Protein AF-A0A072VE91-F1 (afdb_monomer_lite)

Organism: Medicago truncatula (NCBI:txid3880)

pLDDT: mean 73.59, std 13.2, range [47.31, 89.69]

Radius of gyration: 19.92 Å; chains: 1; bounding box: 45×44×43 Å

Structure (mmCIF, N/CA/C/O backbone):
data_AF-A0A072VE91-F1
#
_entry.id   AF-A0A072VE91-F1
#
loop_
_atom_site.group_PDB
_atom_site.id
_atom_site.type_symbol
_atom_site.label_atom_id
_atom_site.label_alt_id
_atom_site.label_comp_id
_atom_site.label_asym_id
_atom_site.label_entity_id
_atom_site.label_seq_id
_atom_site.pdbx_PDB_ins_code
_atom_site.Cartn_x
_atom_site.Cartn_y
_atom_site.Cartn_z
_atom_site.occupancy
_atom_site.B_iso_or_equiv
_atom_site.auth_seq_id
_atom_site.auth_comp_id
_atom_site.auth_asym_id
_atom_site.auth_atom_id
_atom_site.pdbx_PDB_model_num
ATOM 1 N N . MET A 1 1 ? -32.931 33.971 26.157 1.00 47.31 1 MET A N 1
ATOM 2 C CA . MET A 1 1 ? -31.634 33.855 25.447 1.00 47.31 1 MET A CA 1
ATOM 3 C C . MET A 1 1 ? -30.759 32.670 25.910 1.00 47.31 1 MET A C 1
ATOM 5 O O . MET A 1 1 ? -29.630 32.567 25.463 1.00 47.31 1 MET A O 1
ATOM 9 N N . SER A 1 2 ? -31.237 31.759 26.772 1.00 54.19 2 SER A N 1
ATOM 10 C CA . SER A 1 2 ? -30.431 30.678 27.387 1.00 54.19 2 SER A CA 1
ATOM 11 C C . SER A 1 2 ? -30.634 29.279 26.773 1.00 54.19 2 SER A C 1
ATOM 13 O O . SER A 1 2 ? -29.793 28.406 26.943 1.00 54.19 2 SER A O 1
ATOM 15 N N . ASN A 1 3 ? -31.710 29.057 26.009 1.00 50.44 3 ASN A N 1
ATOM 16 C CA . ASN A 1 3 ? -32.016 27.749 25.402 1.00 50.44 3 ASN A CA 1
ATOM 17 C C . ASN A 1 3 ? -31.235 27.451 24.102 1.00 50.44 3 ASN A C 1
ATOM 19 O O . ASN A 1 3 ? -31.053 26.293 23.740 1.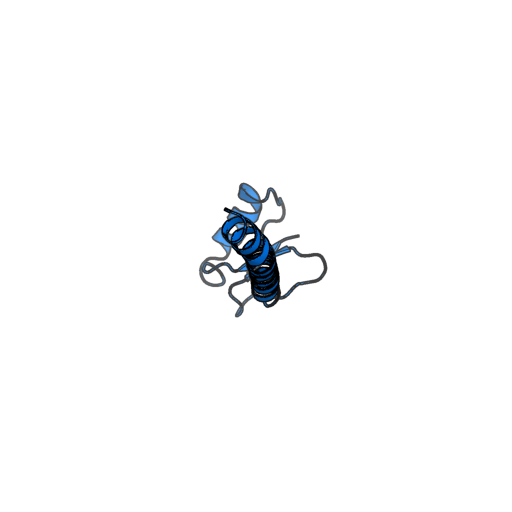00 50.44 3 ASN A O 1
ATOM 23 N N . PHE A 1 4 ? -30.750 28.478 23.397 1.00 53.12 4 PHE A N 1
ATOM 24 C CA . PHE A 1 4 ? -30.086 28.312 22.095 1.00 53.12 4 PHE A CA 1
ATOM 25 C C . PHE A 1 4 ? -28.619 27.865 22.231 1.00 53.12 4 PHE A C 1
ATOM 27 O O . PHE A 1 4 ? -28.155 27.013 21.481 1.00 53.12 4 PHE A O 1
ATOM 34 N N . GLN A 1 5 ? -27.915 28.369 23.251 1.00 52.28 5 GLN A N 1
ATOM 35 C CA . GLN A 1 5 ? -26.519 28.017 23.544 1.00 52.28 5 GLN A CA 1
ATOM 36 C C . GLN A 1 5 ? -26.372 26.545 23.977 1.00 52.28 5 GLN A C 1
ATOM 38 O O . GLN A 1 5 ? -25.476 25.847 23.506 1.00 52.28 5 GLN A O 1
ATOM 43 N N . ASN A 1 6 ? -27.315 26.026 24.776 1.00 51.50 6 ASN A N 1
ATOM 44 C CA . ASN A 1 6 ? -27.339 24.610 25.165 1.00 51.50 6 ASN A CA 1
ATOM 45 C C . ASN A 1 6 ? -27.606 23.671 23.982 1.00 51.50 6 ASN A C 1
ATOM 47 O O . ASN A 1 6 ? -27.068 22.567 23.939 1.00 51.50 6 ASN A O 1
ATOM 51 N N . LYS A 1 7 ? -28.396 24.111 22.995 1.00 52.28 7 LYS A N 1
ATOM 52 C CA . LYS A 1 7 ? -28.688 23.317 21.797 1.00 52.28 7 LYS A CA 1
ATOM 53 C C . LYS A 1 7 ? -27.455 23.184 20.897 1.00 52.28 7 LYS A C 1
ATOM 55 O O . LYS A 1 7 ? -27.174 22.087 20.432 1.00 52.28 7 LYS A O 1
ATOM 60 N N . ILE A 1 8 ? -26.666 24.252 20.745 1.00 55.91 8 ILE A N 1
ATOM 61 C CA . ILE A 1 8 ? -25.394 24.234 19.999 1.00 55.91 8 ILE A CA 1
ATOM 62 C C . ILE A 1 8 ? -24.360 23.339 20.702 1.00 55.91 8 ILE A C 1
ATOM 64 O O . ILE A 1 8 ? -23.776 22.465 20.063 1.00 55.91 8 ILE A O 1
ATOM 68 N N . ALA A 1 9 ? -24.193 23.472 22.023 1.00 55.22 9 ALA A N 1
ATOM 69 C CA . ALA A 1 9 ? -23.285 22.621 22.802 1.00 55.22 9 ALA A CA 1
ATOM 70 C C . ALA A 1 9 ? -23.693 21.134 22.781 1.00 55.22 9 ALA A C 1
ATOM 72 O O . ALA A 1 9 ? -22.838 20.245 22.763 1.00 55.22 9 ALA A O 1
ATOM 73 N N . SER A 1 10 ? -25.000 20.857 22.727 1.00 57.84 10 SER A N 1
ATOM 74 C CA . SER A 1 10 ? -25.528 19.497 22.613 1.00 57.84 10 SER A CA 1
ATOM 75 C C . SER A 1 10 ? -25.337 18.885 21.223 1.00 57.84 10 SER A C 1
ATOM 77 O O . SER A 1 10 ? -25.333 17.662 21.124 1.00 57.84 10 SER A O 1
ATOM 79 N N . CYS A 1 11 ? -25.173 19.692 20.168 1.00 58.91 11 CYS A N 1
ATOM 80 C CA . CYS A 1 11 ? -24.916 19.220 18.803 1.00 58.91 11 CYS A CA 1
ATOM 81 C C . CYS A 1 11 ? -23.424 18.974 18.516 1.00 58.91 11 CYS A C 1
ATOM 83 O O . CYS A 1 11 ? -23.103 18.163 17.653 1.00 58.91 11 CYS A O 1
ATOM 85 N N . ILE A 1 12 ? -22.507 19.594 19.266 1.00 66.12 12 ILE A N 1
ATOM 86 C CA . ILE A 1 12 ? -21.055 19.388 19.092 1.00 66.12 12 ILE A CA 1
ATOM 87 C C . ILE A 1 12 ? -20.651 17.948 19.442 1.00 66.12 12 ILE A C 1
ATOM 89 O O . ILE A 1 12 ? -19.876 17.330 18.717 1.00 66.12 12 ILE A O 1
ATOM 93 N N . LYS A 1 13 ? -21.216 17.387 20.518 1.00 69.44 13 LYS A N 1
ATOM 94 C CA . LYS A 1 13 ? -20.952 16.002 20.944 1.00 69.44 13 LYS A CA 1
ATOM 95 C C . LYS A 1 13 ? -21.311 14.956 19.874 1.00 69.44 13 LYS A C 1
ATOM 97 O O . LYS A 1 13 ? -20.441 14.148 19.567 1.00 69.44 13 LYS A O 1
ATOM 102 N N . PRO A 1 14 ? -22.520 14.950 19.279 1.00 75.69 14 PRO A N 1
ATOM 103 C CA . PRO A 1 14 ? -22.864 13.992 18.237 1.00 75.69 14 PRO A CA 1
ATOM 104 C C . PRO A 1 14 ? -22.116 14.238 16.924 1.00 75.69 14 PRO A C 1
ATOM 106 O O . PRO A 1 14 ? -21.777 13.255 16.283 1.00 75.69 14 PRO A O 1
ATOM 109 N N . ILE A 1 15 ? -21.798 15.489 16.551 1.00 80.94 15 ILE A N 1
ATOM 110 C CA . ILE A 1 15 ? -21.003 15.793 15.341 1.00 80.94 15 ILE A CA 1
ATOM 111 C C . ILE A 1 15 ? -19.573 15.250 15.460 1.00 80.94 15 ILE A C 1
ATOM 113 O O . ILE A 1 15 ? -19.042 14.662 14.519 1.00 80.94 15 ILE A O 1
ATOM 117 N N . LEU A 1 16 ? -18.943 15.423 16.625 1.00 80.69 16 LEU A N 1
ATOM 118 C CA . LEU A 1 16 ? -17.612 14.877 16.879 1.00 80.69 16 LEU A CA 1
ATOM 119 C C . LEU A 1 16 ? -17.634 13.342 16.833 1.00 80.69 16 LEU A C 1
ATOM 121 O O . LEU A 1 16 ? -16.727 12.717 16.291 1.00 80.69 16 LEU A O 1
ATOM 125 N N . LEU A 1 17 ? -18.699 12.741 17.365 1.00 80.00 17 LEU A N 1
ATOM 126 C CA . LEU A 1 17 ? -18.894 11.296 17.377 1.00 80.00 17 LEU A CA 1
ATOM 127 C C . LEU A 1 17 ? -19.088 10.750 15.954 1.00 80.00 17 LEU A C 1
ATOM 129 O O . LEU A 1 17 ? -18.432 9.776 15.596 1.00 80.00 17 LEU A O 1
ATOM 133 N N . THR A 1 18 ? -19.892 11.401 15.106 1.00 82.88 18 THR A N 1
ATOM 134 C CA . THR A 1 18 ? -20.011 11.014 13.689 1.00 82.88 18 THR A CA 1
ATOM 135 C C . THR A 1 18 ? -18.704 11.189 12.932 1.00 82.88 18 THR A C 1
ATOM 137 O O . THR A 1 18 ? -18.360 10.311 12.147 1.00 82.88 18 THR A O 1
ATOM 140 N N . PHE A 1 19 ? -17.940 12.255 13.182 1.00 84.25 19 PHE A N 1
ATOM 141 C CA . PHE A 1 19 ? -16.624 12.428 12.563 1.00 84.25 19 PHE A CA 1
ATOM 142 C C . PHE A 1 19 ? -15.668 11.285 12.933 1.00 84.25 19 PHE A C 1
ATOM 144 O O . PHE A 1 19 ? -15.043 10.694 12.057 1.00 84.25 19 PHE A O 1
ATOM 151 N N . ILE A 1 20 ? -15.617 10.908 14.215 1.00 83.44 20 ILE A N 1
ATOM 152 C CA . ILE A 1 20 ? -14.815 9.773 14.691 1.00 83.44 20 ILE A CA 1
ATOM 153 C C . ILE A 1 20 ? -15.269 8.466 14.028 1.00 83.44 20 ILE A C 1
ATOM 155 O O . ILE A 1 20 ? -14.429 7.706 13.554 1.00 83.44 20 ILE A O 1
ATOM 159 N N . VAL A 1 21 ? -16.578 8.216 13.934 1.00 84.06 21 VAL A N 1
ATOM 160 C CA . VAL A 1 21 ? -17.121 7.011 13.282 1.00 84.06 21 VAL A CA 1
ATOM 161 C C . VAL A 1 21 ? -16.763 6.966 11.796 1.00 84.06 21 VAL A C 1
ATOM 163 O O . VAL A 1 21 ? -16.366 5.911 11.309 1.00 84.06 21 VAL A O 1
ATOM 166 N N . ILE A 1 22 ? -16.838 8.094 11.084 1.00 82.06 22 ILE A N 1
ATOM 167 C CA . ILE A 1 22 ? -16.440 8.182 9.671 1.00 82.06 22 ILE A CA 1
ATOM 168 C C . ILE A 1 22 ? -14.940 7.911 9.518 1.00 82.06 22 ILE A C 1
ATOM 170 O O . ILE A 1 22 ? -14.553 7.127 8.653 1.00 82.06 22 ILE A O 1
ATOM 174 N N . CYS A 1 23 ? -14.095 8.501 10.367 1.00 76.56 23 CYS A N 1
ATOM 175 C CA . CYS A 1 23 ? -12.651 8.257 10.349 1.00 76.56 23 CYS A CA 1
ATOM 176 C C . CYS A 1 23 ? -12.326 6.781 10.592 1.00 76.56 23 CYS A C 1
ATOM 178 O O . CYS A 1 23 ? -11.556 6.190 9.840 1.00 76.56 23 CYS A O 1
ATOM 180 N N . ILE A 1 24 ? -12.954 6.168 11.598 1.00 75.56 24 ILE A N 1
ATOM 181 C CA . ILE A 1 24 ? -12.774 4.750 11.913 1.00 75.56 24 ILE A CA 1
ATOM 182 C C . ILE A 1 24 ? -13.239 3.885 10.736 1.00 75.56 24 ILE A C 1
ATOM 184 O O . ILE A 1 24 ? -12.472 3.052 10.271 1.00 75.56 24 ILE A O 1
ATOM 188 N N . ALA A 1 25 ? -14.440 4.117 10.198 1.00 68.44 25 ALA A N 1
ATOM 189 C CA . ALA A 1 25 ? -14.964 3.383 9.044 1.00 68.44 25 ALA A CA 1
ATOM 190 C C . ALA A 1 25 ? -14.052 3.503 7.811 1.00 68.44 25 ALA A C 1
ATOM 192 O O . ALA A 1 25 ? -13.826 2.517 7.116 1.00 68.44 25 ALA A O 1
ATOM 193 N N . SER A 1 26 ? -13.472 4.683 7.581 1.00 65.44 26 SER A N 1
ATOM 194 C CA . SER A 1 26 ? -12.515 4.920 6.493 1.00 65.44 26 SER A CA 1
ATOM 195 C C . SER A 1 26 ? -11.235 4.102 6.675 1.00 65.44 26 SER A C 1
ATOM 197 O O . SER A 1 26 ? -10.725 3.537 5.711 1.00 65.44 26 SER A O 1
ATOM 199 N N . VAL A 1 27 ? -10.738 3.992 7.913 1.00 64.38 27 VAL A N 1
ATOM 200 C CA . VAL A 1 27 ? -9.590 3.136 8.247 1.00 64.38 27 VAL A CA 1
ATOM 201 C C . VAL A 1 27 ? -9.941 1.656 8.092 1.00 64.38 27 VAL A C 1
ATOM 203 O O . VAL A 1 27 ? -9.107 0.909 7.596 1.00 64.38 27 VAL A O 1
ATOM 206 N N . MET A 1 28 ? -11.161 1.229 8.440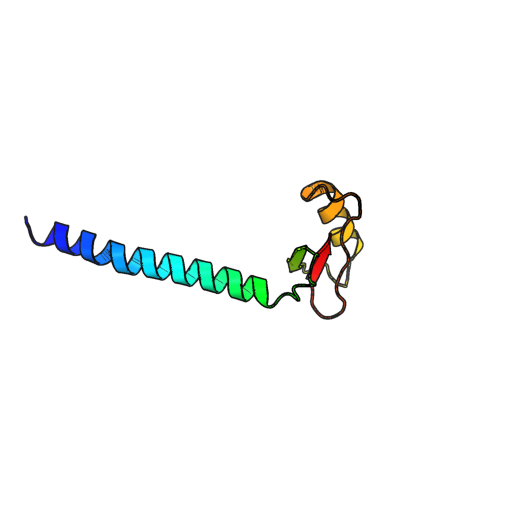 1.00 56.88 28 MET A N 1
ATOM 207 C CA . MET A 1 28 ? -11.583 -0.168 8.254 1.00 56.88 28 MET A CA 1
ATOM 208 C C . MET A 1 28 ? -11.674 -0.541 6.769 1.00 56.88 28 MET A C 1
ATOM 210 O O . MET A 1 28 ? -11.177 -1.587 6.372 1.00 56.88 28 MET A O 1
ATOM 214 N N . VAL A 1 29 ? -12.246 0.333 5.933 1.00 56.38 29 VAL A N 1
ATOM 215 C CA . VAL A 1 29 ? -12.312 0.126 4.473 1.00 56.38 29 VAL A CA 1
ATOM 216 C C . VAL A 1 29 ? -10.911 0.136 3.854 1.00 56.38 29 VAL A C 1
ATOM 218 O O . VAL A 1 29 ? -10.632 -0.617 2.926 1.00 56.38 29 VAL A O 1
ATOM 221 N N . ALA A 1 30 ? -9.999 0.941 4.399 1.00 51.56 30 ALA A N 1
ATOM 222 C CA . ALA A 1 30 ? -8.583 0.876 4.056 1.00 51.56 30 ALA A CA 1
ATOM 223 C C . ALA A 1 30 ? -7.856 -0.332 4.681 1.00 51.56 30 ALA A C 1
ATOM 225 O O . ALA A 1 30 ? -6.721 -0.584 4.309 1.00 51.56 30 ALA A O 1
ATOM 226 N N . GLY A 1 31 ? -8.470 -1.056 5.620 1.00 48.50 31 GLY A N 1
ATOM 227 C CA . GLY A 1 31 ? -7.933 -2.232 6.314 1.00 48.50 31 GLY A CA 1
ATOM 228 C C . GLY A 1 31 ? -8.314 -3.568 5.677 1.00 48.50 31 GLY A C 1
ATOM 229 O O . GLY A 1 31 ? -7.627 -4.560 5.909 1.00 48.50 31 GLY A O 1
ATOM 230 N N . ASP A 1 32 ? -9.350 -3.586 4.834 1.00 48.84 32 ASP A N 1
ATOM 231 C CA . ASP A 1 32 ? -9.702 -4.740 3.992 1.00 48.84 32 ASP A CA 1
ATOM 232 C C . ASP A 1 32 ? -8.756 -4.902 2.786 1.00 48.84 32 ASP A C 1
ATOM 234 O O . ASP A 1 32 ? -8.795 -5.917 2.084 1.00 48.84 32 ASP A O 1
ATOM 238 N N . VAL A 1 33 ? -7.853 -3.939 2.549 1.00 53.44 33 VAL A N 1
ATOM 239 C CA . VAL A 1 33 ? -6.681 -4.193 1.705 1.00 53.44 33 VAL A CA 1
ATOM 240 C C . VAL A 1 33 ? -5.705 -5.031 2.513 1.00 53.44 33 VAL A C 1
ATOM 242 O O . VAL A 1 33 ? -5.367 -4.691 3.642 1.00 53.44 33 VAL A O 1
ATOM 245 N N . VAL A 1 34 ? -5.265 -6.149 1.943 1.00 55.44 34 VAL A N 1
ATOM 246 C CA . VAL A 1 34 ? -4.336 -7.077 2.590 1.00 55.44 34 VAL A CA 1
ATOM 247 C C . VAL A 1 34 ? -3.135 -6.309 3.137 1.00 55.44 34 VAL A C 1
ATOM 249 O O . VAL A 1 34 ? -2.247 -5.898 2.392 1.00 55.44 34 VAL A O 1
ATOM 252 N N . PHE A 1 35 ? -3.113 -6.110 4.455 1.00 54.84 35 PHE A N 1
ATOM 253 C CA . PHE A 1 35 ? -1.958 -5.598 5.172 1.00 54.84 35 PHE A CA 1
ATOM 254 C C . PHE A 1 35 ? -0.904 -6.701 5.168 1.00 54.84 35 PHE A C 1
ATOM 256 O O . PHE A 1 35 ? -0.877 -7.575 6.036 1.00 54.84 35 PHE A O 1
ATOM 263 N N . LEU A 1 36 ? -0.038 -6.690 4.155 1.00 59.94 36 LEU A N 1
ATOM 264 C CA . LEU A 1 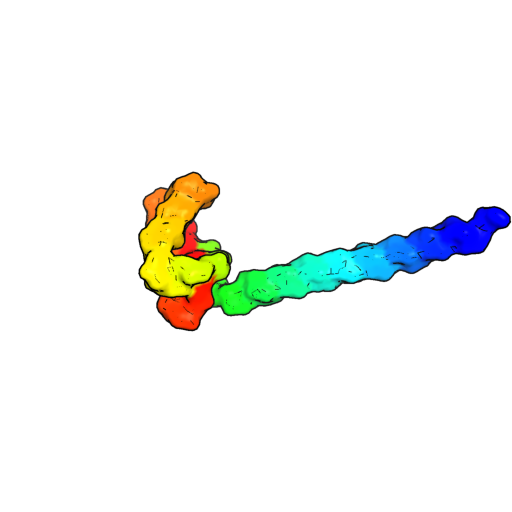36 ? 1.183 -7.474 4.213 1.00 59.94 36 LEU A CA 1
ATOM 265 C C . LEU A 1 36 ? 2.076 -6.866 5.302 1.00 59.94 36 LEU A C 1
ATOM 267 O O . LEU A 1 36 ? 2.418 -5.685 5.212 1.00 59.94 36 LEU A O 1
ATOM 271 N N . PRO A 1 37 ? 2.473 -7.632 6.332 1.00 58.97 37 PRO A N 1
ATOM 272 C CA . PRO A 1 37 ? 3.328 -7.110 7.389 1.00 58.97 37 PRO A CA 1
ATOM 273 C C . PRO A 1 37 ? 4.627 -6.557 6.784 1.00 58.97 37 PRO A C 1
ATOM 275 O O . PRO A 1 37 ? 5.346 -7.256 6.071 1.00 58.97 37 PRO A O 1
ATOM 278 N N . GLY A 1 38 ? 4.899 -5.275 7.042 1.00 66.38 38 GLY A N 1
ATOM 279 C CA . GLY A 1 38 ? 6.064 -4.557 6.515 1.00 66.38 38 GLY A CA 1
ATOM 280 C C . GLY A 1 38 ? 5.908 -3.963 5.109 1.00 66.38 38 GLY A C 1
ATOM 281 O O . GLY A 1 38 ? 6.890 -3.448 4.581 1.00 66.38 38 GLY A O 1
ATOM 282 N N . LYS A 1 39 ? 4.717 -4.011 4.495 1.00 69.50 39 LYS A N 1
ATOM 283 C CA . LYS A 1 39 ? 4.418 -3.346 3.217 1.00 69.50 39 LYS A CA 1
ATOM 284 C C . LYS A 1 39 ? 3.262 -2.363 3.386 1.00 69.50 39 LYS A C 1
ATOM 286 O O . LYS A 1 39 ? 2.254 -2.683 4.008 1.00 69.50 39 LYS A O 1
ATOM 291 N N . LEU A 1 40 ? 3.396 -1.179 2.802 1.00 77.25 40 LEU A N 1
ATOM 292 C CA . LEU A 1 40 ? 2.310 -0.215 2.666 1.00 77.25 40 LEU A CA 1
ATOM 293 C C . LEU A 1 40 ? 1.518 -0.545 1.401 1.00 77.25 40 LEU A C 1
ATOM 295 O O . LEU A 1 40 ? 2.091 -0.660 0.320 1.00 77.25 40 LEU A O 1
ATOM 299 N N . CYS A 1 41 ? 0.206 -0.706 1.536 1.00 80.38 41 CYS A N 1
ATOM 300 C CA . CYS A 1 41 ? -0.685 -1.089 0.449 1.00 80.38 41 CYS A CA 1
ATOM 301 C C . CYS A 1 41 ? -1.819 -0.074 0.293 1.00 80.38 41 CYS A C 1
ATOM 303 O O . CYS A 1 41 ? -2.314 0.462 1.282 1.00 80.38 41 CYS A O 1
ATOM 305 N N . PHE A 1 42 ? -2.248 0.178 -0.941 1.00 78.75 42 PHE A N 1
ATOM 306 C CA . PHE A 1 42 ? -3.397 1.027 -1.252 1.00 78.75 42 PHE A CA 1
ATOM 307 C C . PHE A 1 42 ? -4.218 0.443 -2.401 1.00 78.75 42 PHE A C 1
ATOM 309 O O . PHE A 1 42 ? -3.693 -0.253 -3.273 1.00 78.75 42 PHE A O 1
ATOM 316 N N . VAL A 1 43 ? -5.520 0.733 -2.415 1.00 80.44 43 VAL A N 1
ATOM 317 C CA . VAL A 1 43 ? -6.404 0.329 -3.516 1.00 80.44 43 VAL A CA 1
ATOM 318 C C . VAL A 1 43 ? -6.007 1.082 -4.783 1.00 80.44 43 VAL A C 1
ATOM 320 O O . VAL A 1 43 ? -5.905 2.307 -4.787 1.00 80.44 43 VAL A O 1
ATOM 323 N N . SER A 1 44 ? -5.813 0.348 -5.870 1.00 80.81 44 SER A N 1
ATOM 324 C CA . SER A 1 44 ? -5.502 0.884 -7.187 1.00 80.81 44 SER A CA 1
ATOM 325 C C . SER A 1 44 ? -6.326 0.154 -8.239 1.00 80.81 44 SER A C 1
ATOM 327 O O . SER A 1 44 ? -6.160 -1.046 -8.456 1.00 80.81 44 SER A O 1
ATOM 329 N N . THR A 1 45 ? -7.183 0.894 -8.944 1.00 82.31 45 THR A N 1
ATOM 330 C CA . THR A 1 45 ? -7.981 0.378 -10.071 1.00 82.31 45 THR A CA 1
ATOM 331 C C . THR A 1 45 ? -7.120 -0.055 -11.257 1.00 82.31 45 THR A C 1
ATOM 333 O O . THR A 1 45 ? -7.579 -0.796 -12.122 1.00 82.31 45 THR A O 1
ATOM 336 N N . TYR A 1 46 ? -5.857 0.377 -11.285 1.00 78.25 46 TYR A N 1
ATOM 337 C CA . TYR A 1 46 ? -4.877 -0.040 -12.279 1.00 78.25 46 TYR A CA 1
ATOM 338 C C . TYR A 1 46 ? -4.339 -1.448 -12.004 1.00 78.25 46 TYR A C 1
ATOM 340 O O . TYR A 1 46 ? -3.802 -2.077 -12.907 1.00 78.25 46 TYR A O 1
ATOM 348 N N . CYS A 1 47 ? -4.504 -1.993 -10.798 1.00 83.44 47 CYS A N 1
ATOM 349 C CA . CYS A 1 47 ? -4.146 -3.379 -10.521 1.00 83.44 47 CYS A CA 1
ATOM 350 C C . CYS A 1 47 ? -5.322 -4.320 -10.863 1.00 83.44 47 CYS A C 1
ATOM 352 O O . CYS A 1 47 ? -6.428 -4.092 -10.378 1.00 83.44 47 CYS A O 1
ATOM 354 N N . PRO A 1 48 ? -5.123 -5.415 -11.627 1.00 78.25 48 PRO A N 1
ATOM 355 C CA . PRO A 1 48 ? -3.865 -5.911 -12.196 1.00 78.25 48 PRO A CA 1
ATOM 356 C C . PRO A 1 48 ? -3.594 -5.468 -13.649 1.00 78.25 48 PRO A C 1
ATOM 358 O O . PRO A 1 48 ? -2.606 -5.911 -14.222 1.00 78.25 48 PRO A O 1
ATOM 361 N N . THR A 1 49 ? -4.471 -4.672 -14.266 1.00 85.75 49 THR A N 1
ATOM 362 C CA . THR A 1 49 ? -4.462 -4.378 -15.713 1.00 85.75 49 THR A CA 1
ATOM 363 C C . THR A 1 49 ? -3.240 -3.581 -16.186 1.00 85.75 49 THR A C 1
ATOM 365 O O . THR A 1 49 ? -2.803 -3.760 -17.316 1.00 85.75 49 THR A O 1
ATOM 368 N N . ALA A 1 50 ? -2.691 -2.718 -15.335 1.00 87.50 50 ALA A N 1
ATOM 369 C CA . ALA A 1 50 ? -1.557 -1.845 -15.618 1.00 87.50 50 ALA A CA 1
ATOM 370 C C . ALA A 1 50 ? -0.647 -1.726 -14.375 1.00 87.50 50 ALA A C 1
ATOM 372 O O . ALA A 1 50 ? -0.680 -0.725 -13.647 1.00 87.50 50 ALA A O 1
ATOM 373 N N . PRO A 1 51 ? 0.155 -2.764 -14.080 1.00 83.94 51 PRO A N 1
ATOM 374 C CA . PRO A 1 51 ? 1.018 -2.791 -12.905 1.00 83.94 51 PRO A CA 1
ATOM 375 C C . PRO A 1 51 ? 2.150 -1.759 -12.963 1.00 83.94 51 PRO A C 1
ATOM 377 O O . PRO A 1 51 ? 2.586 -1.300 -11.906 1.00 83.94 51 PRO A O 1
ATOM 380 N N . GLU A 1 52 ? 2.581 -1.319 -14.151 1.00 89.19 52 GLU A N 1
ATOM 381 C CA . GLU A 1 52 ? 3.573 -0.242 -14.268 1.00 89.19 52 GLU A CA 1
ATOM 382 C C . GLU A 1 52 ? 3.095 1.100 -13.689 1.00 89.19 52 GLU A C 1
ATOM 384 O O . GLU A 1 52 ? 3.914 1.879 -13.205 1.00 89.19 52 GLU A O 1
ATOM 389 N N . LEU A 1 53 ? 1.784 1.371 -13.675 1.00 88.44 53 LEU A N 1
ATOM 390 C CA . LEU A 1 53 ? 1.231 2.584 -13.060 1.00 88.44 53 LEU A CA 1
ATOM 391 C C . LEU A 1 53 ? 1.367 2.545 -11.536 1.00 88.44 53 LEU A C 1
ATOM 393 O O . LEU A 1 53 ? 1.716 3.552 -10.925 1.00 88.44 53 LEU A O 1
ATOM 397 N N . CYS A 1 54 ? 1.142 1.375 -10.933 1.00 87.81 54 CYS A N 1
ATOM 398 C CA . CYS A 1 54 ? 1.395 1.135 -9.512 1.00 87.81 54 CYS A CA 1
ATOM 399 C C . CYS A 1 54 ? 2.888 1.307 -9.183 1.00 87.81 54 CYS A C 1
ATOM 401 O O . CYS A 1 54 ? 3.233 2.018 -8.239 1.00 87.81 54 CYS A O 1
ATOM 403 N N . ASP A 1 55 ? 3.774 0.732 -9.998 1.00 89.69 55 ASP A N 1
ATOM 404 C CA . ASP A 1 55 ? 5.222 0.849 -9.811 1.00 89.69 55 ASP A CA 1
ATOM 405 C C . ASP A 1 55 ? 5.711 2.304 -9.905 1.00 89.69 55 ASP A C 1
ATOM 407 O O . ASP A 1 55 ? 6.412 2.795 -9.015 1.00 89.69 55 ASP A O 1
ATOM 411 N N . ASN A 1 56 ? 5.285 3.019 -10.948 1.00 89.69 56 ASN A N 1
ATOM 412 C CA . ASN A 1 56 ? 5.681 4.402 -11.188 1.00 89.69 56 ASN A CA 1
ATOM 413 C C . ASN A 1 56 ? 5.119 5.357 -10.125 1.00 89.69 56 ASN A C 1
ATOM 415 O O . ASN A 1 56 ? 5.837 6.222 -9.629 1.00 89.69 56 ASN A O 1
ATOM 419 N N . PHE A 1 57 ? 3.863 5.172 -9.711 1.00 86.62 57 PHE A N 1
ATOM 420 C CA . PHE A 1 57 ? 3.270 5.963 -8.633 1.00 86.62 57 PHE A CA 1
ATOM 421 C C . PHE A 1 57 ? 4.045 5.791 -7.320 1.00 86.62 57 PHE A C 1
ATOM 423 O O . PHE A 1 57 ? 4.379 6.775 -6.660 1.00 86.62 57 PHE A O 1
ATOM 430 N N . CYS A 1 58 ? 4.417 4.559 -6.966 1.00 86.12 58 CYS A N 1
ATOM 431 C CA . CYS A 1 58 ? 5.232 4.314 -5.780 1.00 86.12 58 CYS A CA 1
ATOM 432 C C . CYS A 1 58 ? 6.625 4.951 -5.881 1.00 86.12 58 CYS A C 1
ATOM 434 O O . CYS A 1 58 ? 7.108 5.516 -4.901 1.00 86.12 58 CYS A O 1
ATOM 436 N N . LYS A 1 59 ? 7.256 4.920 -7.060 1.00 89.19 59 LYS A N 1
ATOM 437 C CA . LYS A 1 59 ? 8.570 5.545 -7.283 1.00 89.19 59 LYS A CA 1
ATOM 438 C C . LYS A 1 59 ? 8.524 7.067 -7.227 1.00 89.19 59 LYS A C 1
ATOM 440 O O . LYS A 1 59 ? 9.347 7.673 -6.547 1.00 89.19 59 LYS A O 1
ATOM 445 N N . VAL A 1 60 ? 7.575 7.678 -7.930 1.00 86.94 60 VAL A N 1
ATOM 446 C CA . VAL A 1 60 ? 7.525 9.132 -8.138 1.00 86.94 60 VAL A CA 1
ATOM 447 C C . VAL A 1 60 ? 6.750 9.833 -7.033 1.00 86.94 60 VAL A C 1
ATOM 449 O O . VAL A 1 60 ? 7.239 10.801 -6.459 1.00 86.94 60 VAL A O 1
ATOM 452 N N . SER A 1 61 ? 5.544 9.360 -6.724 1.00 83.38 61 SER A N 1
ATOM 453 C CA . SER A 1 61 ? 4.643 10.038 -5.787 1.00 83.38 61 SER A CA 1
ATOM 454 C C . SER A 1 61 ? 4.949 9.702 -4.331 1.00 83.38 61 SER A C 1
ATOM 456 O O . SER A 1 61 ? 4.749 10.544 -3.461 1.00 83.38 61 SER A O 1
ATOM 458 N N . LEU A 1 62 ? 5.446 8.491 -4.063 1.00 80.31 62 LEU A N 1
ATOM 459 C CA . LEU A 1 62 ? 5.751 8.020 -2.706 1.00 80.31 62 LEU A CA 1
ATOM 460 C C . LEU A 1 62 ? 7.257 7.941 -2.417 1.00 80.31 62 LEU A C 1
ATOM 462 O O . LEU A 1 62 ? 7.649 7.600 -1.303 1.00 80.31 62 LEU A O 1
ATOM 466 N N . GLY A 1 63 ? 8.106 8.254 -3.402 1.00 83.25 63 GLY A N 1
ATOM 467 C CA . GLY A 1 63 ? 9.561 8.257 -3.243 1.00 83.25 63 GLY A CA 1
ATOM 468 C C . GLY A 1 63 ? 10.152 6.880 -2.934 1.00 83.25 63 GLY A C 1
ATOM 469 O O . GLY A 1 63 ? 11.241 6.796 -2.366 1.00 83.25 63 GLY A O 1
ATOM 470 N N . ASN A 1 64 ? 9.448 5.793 -3.262 1.00 82.31 64 ASN A N 1
ATOM 471 C CA . ASN A 1 64 ? 9.912 4.442 -2.991 1.00 82.31 64 ASN A CA 1
ATOM 472 C C . ASN A 1 64 ? 10.798 3.929 -4.140 1.00 82.31 64 ASN A C 1
ATOM 474 O O . ASN A 1 64 ? 10.275 3.590 -5.202 1.00 82.31 64 ASN A O 1
ATOM 478 N N . PRO A 1 65 ? 12.124 3.787 -3.964 1.00 82.81 65 PRO A N 1
ATOM 479 C CA . PRO A 1 65 ? 13.019 3.403 -5.059 1.00 82.81 65 PRO A CA 1
ATOM 480 C C . PRO A 1 65 ? 12.785 1.970 -5.556 1.00 82.81 65 PRO A C 1
ATOM 482 O O . PRO A 1 65 ? 13.135 1.644 -6.690 1.00 82.81 65 PRO A O 1
ATOM 485 N N . LYS A 1 66 ? 12.182 1.110 -4.724 1.00 83.88 66 LYS A N 1
ATOM 486 C CA . LYS A 1 66 ? 11.822 -0.266 -5.089 1.00 83.88 66 LYS A CA 1
ATOM 487 C C . LYS A 1 66 ? 10.480 -0.343 -5.820 1.00 83.88 66 LYS A C 1
ATOM 489 O O . LYS A 1 66 ? 10.175 -1.393 -6.376 1.00 83.88 66 LYS A O 1
ATOM 494 N N . GLY A 1 67 ? 9.723 0.755 -5.836 1.00 86.75 67 GLY A N 1
ATOM 495 C CA . GLY A 1 67 ? 8.416 0.853 -6.463 1.00 86.75 67 GLY A CA 1
ATOM 496 C C . GLY A 1 67 ? 7.342 0.004 -5.796 1.00 86.75 67 GLY A C 1
ATOM 497 O O . GLY A 1 67 ? 7.408 -0.295 -4.603 1.00 86.75 67 GLY A O 1
ATOM 498 N N . GLY A 1 68 ? 6.311 -0.311 -6.572 1.00 87.62 68 GLY A N 1
ATOM 499 C CA . GLY A 1 68 ? 5.071 -0.934 -6.120 1.00 87.62 68 GLY A CA 1
ATOM 500 C C . GLY A 1 68 ? 4.742 -2.189 -6.915 1.00 87.62 68 GLY A C 1
ATOM 501 O O . GLY A 1 68 ? 5.070 -2.306 -8.092 1.00 87.62 68 GL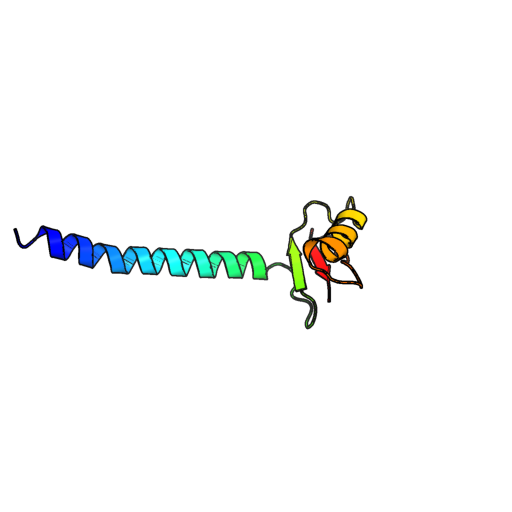Y A O 1
ATOM 502 N N . LEU A 1 69 ? 4.075 -3.135 -6.264 1.00 87.81 69 LEU A N 1
ATOM 503 C CA . LEU A 1 69 ? 3.665 -4.413 -6.828 1.00 87.81 69 LEU A CA 1
ATOM 504 C C . LEU A 1 69 ? 2.152 -4.565 -6.703 1.00 87.81 69 LEU A C 1
ATOM 506 O O . LEU A 1 69 ? 1.586 -4.403 -5.622 1.00 87.81 69 LEU A O 1
ATOM 510 N N . CYS A 1 70 ? 1.495 -4.920 -7.804 1.00 86.44 70 CYS A N 1
ATOM 511 C CA . CYS A 1 70 ? 0.072 -5.233 -7.788 1.00 86.44 70 CYS A CA 1
ATOM 512 C C . CYS A 1 70 ? -0.189 -6.620 -7.193 1.00 86.44 70 CYS A C 1
ATOM 514 O O . CYS A 1 70 ? 0.322 -7.627 -7.691 1.00 86.44 70 CYS A O 1
ATOM 5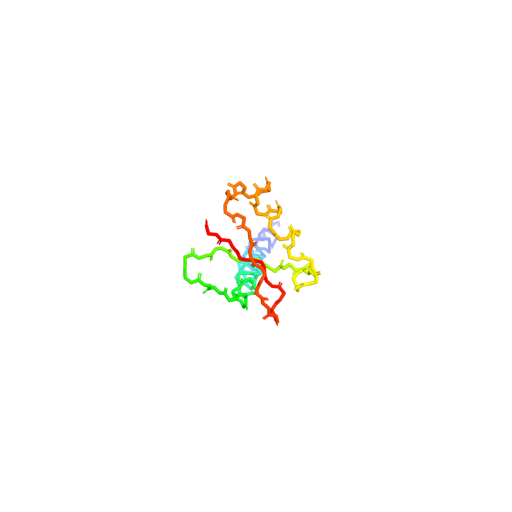16 N N . PHE A 1 71 ? -1.068 -6.688 -6.196 1.00 81.38 71 PHE A N 1
ATOM 517 C CA . PHE A 1 71 ? -1.609 -7.942 -5.686 1.00 81.38 71 PHE A CA 1
ATOM 518 C C . PHE A 1 71 ? -2.739 -8.437 -6.588 1.00 81.38 71 PHE A C 1
ATOM 520 O O . PHE A 1 71 ? -3.792 -7.809 -6.753 1.00 81.38 71 PHE A O 1
ATOM 527 N N . LYS A 1 72 ? -2.483 -9.580 -7.229 1.00 69.69 72 LYS A N 1
ATOM 528 C CA . LYS A 1 72 ? -3.367 -10.172 -8.232 1.00 69.69 72 LYS A CA 1
ATOM 529 C C . LYS A 1 72 ? -4.695 -10.580 -7.588 1.00 69.69 72 LYS A C 1
ATOM 531 O O . LYS A 1 72 ? -4.711 -11.317 -6.611 1.00 69.69 72 LYS A O 1
ATOM 536 N N . GLY A 1 73 ? -5.800 -10.11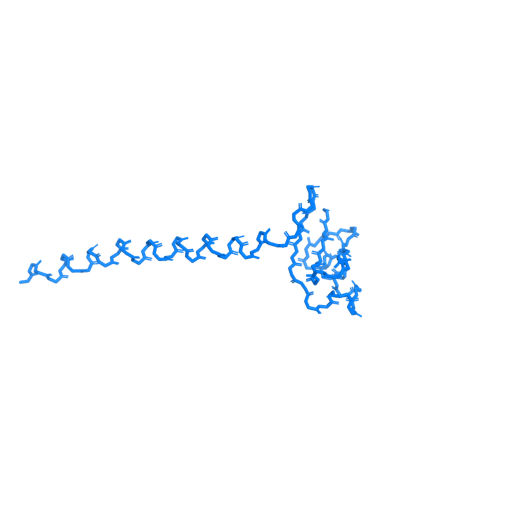2 -8.166 1.00 68.44 73 GLY A N 1
ATOM 537 C CA . GLY A 1 73 ? -7.157 -10.450 -7.722 1.00 68.44 73 GLY A CA 1
ATOM 538 C C . GLY A 1 73 ? -7.734 -9.553 -6.625 1.00 68.44 73 GLY A C 1
ATOM 539 O O . GLY A 1 73 ? -8.867 -9.784 -6.223 1.00 68.44 73 GLY A O 1
ATOM 540 N N . GLN A 1 74 ? -6.996 -8.536 -6.161 1.00 71.75 74 GLN A N 1
ATOM 541 C CA . GLN A 1 74 ? -7.455 -7.660 -5.072 1.00 71.75 74 GLN A CA 1
ATOM 542 C C . GLN A 1 74 ? -7.528 -6.178 -5.453 1.00 71.75 74 GLN A C 1
ATOM 544 O O . GLN A 1 74 ? -8.100 -5.394 -4.708 1.00 71.75 74 GLN A O 1
ATOM 549 N N . GLY A 1 75 ? -6.985 -5.776 -6.609 1.00 82.31 75 GLY A N 1
ATOM 550 C CA . GLY A 1 75 ? -6.973 -4.361 -6.997 1.00 82.31 75 GLY A CA 1
ATOM 551 C C . GLY A 1 75 ? -6.152 -3.502 -6.034 1.00 82.31 75 GLY A C 1
ATOM 552 O O . GLY A 1 75 ? -6.504 -2.360 -5.763 1.00 82.31 75 GLY A O 1
ATOM 553 N N . VAL A 1 76 ? -5.080 -4.066 -5.471 1.00 83.88 76 VAL A N 1
ATOM 554 C CA . VAL A 1 76 ? -4.235 -3.411 -4.466 1.00 83.88 76 VAL A CA 1
ATOM 555 C C . VAL A 1 76 ? -2.814 -3.279 -5.001 1.00 83.88 76 VAL A C 1
ATOM 557 O O . VAL A 1 76 ? -2.269 -4.227 -5.565 1.00 83.88 76 VAL A O 1
ATOM 560 N N . CYS A 1 77 ? -2.220 -2.105 -4.812 1.00 85.94 77 CYS A N 1
ATOM 561 C CA . CYS A 1 77 ? -0.814 -1.810 -5.054 1.00 85.94 77 CYS A CA 1
ATOM 562 C C . CYS A 1 77 ? -0.070 -1.773 -3.714 1.00 85.94 77 CYS A C 1
ATOM 564 O O . CYS A 1 77 ? -0.476 -1.041 -2.815 1.00 85.94 77 CYS A O 1
ATOM 566 N N . CYS A 1 78 ? 1.008 -2.542 -3.575 1.00 84.19 78 CYS A N 1
ATOM 567 C CA . CYS A 1 78 ? 1.786 -2.659 -2.343 1.00 84.19 78 CYS A CA 1
ATOM 568 C C . CYS A 1 78 ? 3.259 -2.322 -2.569 1.00 84.19 78 CYS A C 1
ATOM 570 O O . CYS A 1 78 ? 3.870 -2.797 -3.523 1.00 84.19 78 CYS A O 1
ATOM 572 N N . PHE A 1 79 ? 3.860 -1.564 -1.661 1.00 82.56 79 PHE A N 1
ATOM 573 C CA . PHE A 1 79 ? 5.269 -1.173 -1.684 1.00 82.56 79 PHE A CA 1
ATOM 574 C C . PHE A 1 79 ? 5.892 -1.297 -0.291 1.00 82.56 79 PHE A C 1
ATOM 576 O O . PHE A 1 79 ? 5.201 -1.584 0.684 1.00 82.56 79 PHE A O 1
ATOM 583 N N . ASN A 1 80 ? 7.214 -1.154 -0.200 1.00 72.38 80 ASN A N 1
ATOM 584 C CA . ASN A 1 80 ? 7.972 -1.372 1.037 1.00 72.38 80 ASN A CA 1
ATOM 585 C C . ASN A 1 80 ? 8.704 -0.137 1.520 1.00 72.38 80 ASN A C 1
ATOM 587 O O . ASN A 1 80 ? 9.729 0.178 0.877 1.00 72.38 80 ASN A O 1
#

Sequence (80 aa):
MSNFQNKIASCIKPILLTFIVICIASVMVAGDVVFLPGKLCFVSTYCPTAPELCDNFCKVSLGNPKGGLCFKGQGVCCFN

Secondary structure (DSSP, 8-state):
--HHHHHHHHHHHHHHHHHHHHHHHHHHHTTSS---TT-EEEE-TTTTT-HHHHHHHHHHTS--TT-EEEETTTTEEEE-

Foldseek 3Di:
DPPPVVVVVVVVVVVVVVVVVVVVVVVVVQVVPPPDPPKDKDAAQCPPVPQVVQQVCCCPVVVQVRGWGHDHPRNMIIGD